Protein AF-A0A523RMI7-F1 (afdb_monomer_lite)

Radius of gyration: 10.19 Å; chains: 1; bounding box: 17×22×25 Å

Foldseek 3Di:
DDDCQDPHGHDDDDCDPPHNPVNVVVVVVVVVVPD

Secondary structure (DSSP, 8-state):
---S-BTTB----TTBTTB-HHHHHHHHHHHHHH-

Sequence (35 aa):
MKKLFGTDGIRGIANREPITAEVIFHIGRAGAYLF

Structure (mmCIF, N/CA/C/O backbone):
data_AF-A0A523RMI7-F1
#
_entry.id   AF-A0A523RMI7-F1
#
loop_
_atom_site.group_PDB
_atom_site.id
_atom_site.type_symbol
_atom_site.label_atom_id
_atom_site.label_alt_id
_atom_site.label_comp_id
_atom_site.label_asym_id
_atom_site.label_entity_id
_atom_site.label_seq_id
_atom_site.pdbx_PDB_ins_code
_atom_site.Cartn_x
_atom_site.Cartn_y
_atom_site.Cartn_z
_atom_site.occupancy
_atom_site.B_iso_or_equiv
_atom_site.auth_seq_id
_atom_site.auth_comp_id
_atom_site.auth_asym_id
_atom_site.auth_atom_id
_atom_site.pdbx_PDB_model_num
ATOM 1 N N . MET A 1 1 ? -7.471 16.617 -1.907 1.00 48.94 1 MET A N 1
ATOM 2 C CA . MET A 1 1 ? -7.265 15.309 -2.568 1.00 48.94 1 MET A CA 1
ATOM 3 C C . MET A 1 1 ? -6.563 14.398 -1.572 1.00 48.94 1 MET A C 1
ATOM 5 O O . MET A 1 1 ? -5.456 14.735 -1.171 1.00 48.94 1 MET A O 1
ATOM 9 N N . LYS A 1 2 ? -7.196 13.323 -1.082 1.00 68.56 2 LYS A N 1
ATOM 10 C CA . LYS A 1 2 ? -6.492 12.381 -0.195 1.00 68.56 2 LYS A CA 1
ATOM 11 C C . LYS A 1 2 ? -5.449 11.638 -1.036 1.00 68.56 2 LYS A C 1
ATOM 13 O O . LYS A 1 2 ? -5.807 10.999 -2.020 1.00 68.56 2 LYS A O 1
ATOM 18 N N . LYS A 1 3 ? -4.165 11.785 -0.700 1.00 80.62 3 LYS A N 1
ATOM 19 C CA . LYS A 1 3 ? -3.082 11.009 -1.317 1.00 80.62 3 LYS A CA 1
ATOM 20 C C . LYS A 1 3 ? -3.189 9.571 -0.811 1.00 80.62 3 LYS A C 1
ATOM 22 O O . LYS A 1 3 ? -3.206 9.365 0.397 1.00 80.62 3 LYS A O 1
ATOM 27 N N . LEU A 1 4 ? -3.275 8.609 -1.730 1.00 90.81 4 LEU A N 1
ATOM 28 C CA . LEU A 1 4 ? -3.271 7.183 -1.393 1.00 90.81 4 LEU A CA 1
ATOM 29 C C . LEU A 1 4 ? -1.897 6.759 -0.841 1.00 90.81 4 LEU A C 1
ATOM 31 O O . LEU A 1 4 ? -1.830 6.045 0.152 1.00 90.81 4 LEU A O 1
ATOM 35 N N . PHE A 1 5 ? -0.816 7.269 -1.439 1.00 94.75 5 PHE A N 1
ATOM 36 C CA . PHE A 1 5 ? 0.568 7.018 -1.029 1.00 94.75 5 PHE A CA 1
ATOM 37 C C . PHE A 1 5 ? 1.071 8.069 -0.026 1.00 94.75 5 PHE A C 1
ATOM 39 O O . PHE A 1 5 ? 0.977 9.275 -0.277 1.00 94.75 5 PHE A O 1
ATOM 46 N N . GLY A 1 6 ? 1.629 7.597 1.090 1.00 93.12 6 GLY A N 1
ATOM 47 C CA . GLY A 1 6 ? 2.373 8.387 2.072 1.00 93.12 6 GLY A CA 1
ATOM 48 C C . GLY A 1 6 ? 3.884 8.363 1.815 1.00 93.12 6 GLY A C 1
ATOM 49 O O . GLY A 1 6 ? 4.327 8.108 0.700 1.00 93.12 6 GLY A O 1
ATOM 50 N N . THR A 1 7 ? 4.678 8.627 2.858 1.00 94.44 7 THR A N 1
ATOM 51 C CA . THR A 1 7 ? 6.153 8.636 2.781 1.00 94.44 7 THR A CA 1
ATOM 52 C C . THR A 1 7 ? 6.734 7.280 2.390 1.00 94.44 7 THR A C 1
ATOM 54 O O . THR A 1 7 ? 7.708 7.232 1.651 1.00 94.44 7 THR A O 1
ATOM 57 N N . ASP A 1 8 ? 6.133 6.194 2.876 1.00 93.12 8 ASP A N 1
ATOM 58 C CA . ASP A 1 8 ? 6.583 4.831 2.601 1.00 93.12 8 ASP A CA 1
ATOM 59 C C . ASP A 1 8 ? 5.395 3.947 2.216 1.00 93.12 8 ASP A C 1
ATOM 61 O O . ASP A 1 8 ? 4.857 3.173 3.016 1.00 93.12 8 ASP A O 1
ATOM 65 N N . GLY A 1 9 ? 4.923 4.167 0.990 1.00 94.38 9 GLY A N 1
ATOM 66 C CA . GLY A 1 9 ? 3.837 3.404 0.396 1.00 94.38 9 GLY A CA 1
ATOM 67 C C . GLY A 1 9 ? 2.467 3.711 0.999 1.00 94.38 9 GLY A C 1
ATOM 68 O O . GLY A 1 9 ? 2.160 4.839 1.391 1.00 94.38 9 GLY A O 1
ATOM 69 N N . ILE A 1 10 ? 1.618 2.689 1.032 1.00 95.69 10 ILE A N 1
ATOM 70 C CA . ILE A 1 10 ? 0.235 2.769 1.504 1.00 95.69 10 ILE A CA 1
ATOM 71 C C . ILE A 1 10 ? 0.155 1.948 2.777 1.00 95.69 10 ILE A C 1
ATOM 73 O O . ILE A 1 10 ? 0.520 0.774 2.790 1.00 95.69 10 ILE A O 1
ATOM 77 N N . ARG A 1 11 ? -0.303 2.574 3.860 1.00 95.25 11 ARG A N 1
ATOM 78 C CA . ARG A 1 11 ? -0.339 1.968 5.192 1.00 95.25 11 ARG A CA 1
ATOM 79 C C . ARG A 1 11 ? -1.716 2.157 5.818 1.00 95.25 11 ARG A C 1
ATOM 81 O O . ARG A 1 11 ? -2.397 3.143 5.546 1.00 95.25 11 ARG A O 1
ATOM 88 N N . GLY A 1 12 ? -2.112 1.223 6.674 1.00 94.19 12 GLY A N 1
ATOM 89 C CA . GLY A 1 12 ? -3.398 1.245 7.362 1.00 94.19 12 GLY A CA 1
ATOM 90 C C . GLY A 1 12 ? -3.661 -0.054 8.115 1.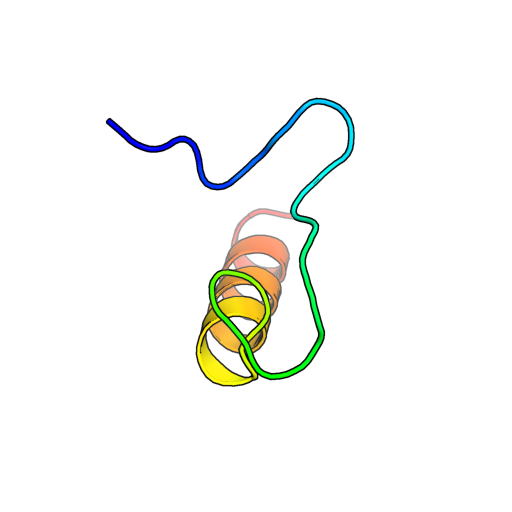00 94.19 12 GLY A C 1
ATOM 91 O O . GLY A 1 12 ? -2.859 -0.986 8.070 1.00 94.19 12 GLY A O 1
ATOM 92 N N . ILE A 1 13 ? -4.789 -0.103 8.818 1.00 97.75 13 ILE A N 1
ATOM 93 C CA . ILE A 1 13 ? -5.249 -1.320 9.494 1.00 97.75 13 ILE A CA 1
ATOM 94 C C . ILE A 1 13 ? -5.769 -2.284 8.428 1.00 97.75 13 ILE A C 1
ATOM 96 O O . ILE A 1 13 ? -6.551 -1.880 7.571 1.00 97.75 13 ILE A O 1
ATOM 100 N N . ALA A 1 14 ? -5.362 -3.551 8.495 1.00 97.62 14 ALA A N 1
ATOM 101 C CA . ALA A 1 14 ? -5.848 -4.570 7.573 1.00 97.62 14 ALA A CA 1
ATOM 102 C C . ALA A 1 14 ? -7.385 -4.648 7.577 1.00 97.62 14 ALA A C 1
ATOM 104 O O . ALA A 1 14 ? -8.025 -4.581 8.628 1.00 97.62 14 ALA A O 1
ATOM 105 N N . ASN A 1 15 ? -7.963 -4.803 6.388 1.00 97.31 15 ASN A N 1
ATOM 106 C CA . ASN A 1 15 ? -9.405 -4.829 6.148 1.00 97.31 15 ASN A CA 1
ATOM 107 C C . ASN A 1 15 ? -10.145 -3.533 6.543 1.00 97.31 15 ASN A C 1
ATOM 109 O O . ASN A 1 15 ? -11.341 -3.549 6.831 1.00 97.31 15 ASN A O 1
ATOM 113 N N . ARG A 1 16 ? -9.438 -2.397 6.566 1.00 97.31 16 ARG A N 1
ATOM 114 C CA . ARG A 1 16 ? -10.008 -1.051 6.708 1.00 97.31 16 ARG A CA 1
ATOM 115 C C . ARG A 1 16 ? -9.374 -0.131 5.684 1.00 97.31 16 ARG A C 1
ATOM 117 O O . ARG A 1 16 ? -8.204 -0.297 5.363 1.00 97.31 16 ARG A O 1
ATOM 124 N N . GLU A 1 17 ? -10.110 0.869 5.213 1.00 94.62 17 GLU A N 1
ATOM 125 C CA . GLU A 1 17 ? -9.550 1.886 4.318 1.00 94.62 17 GLU A CA 1
ATOM 126 C C . GLU A 1 17 ? -8.253 2.506 4.890 1.00 94.62 17 GLU A C 1
ATOM 128 O O . GLU A 1 17 ? -8.243 2.908 6.060 1.00 94.62 17 GLU A O 1
ATOM 133 N N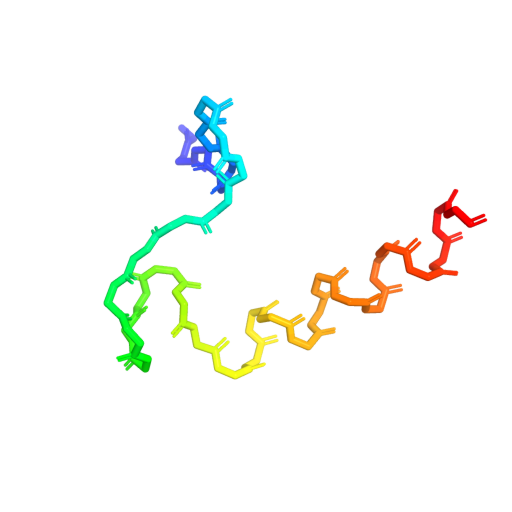 . PRO A 1 18 ? -7.160 2.597 4.099 1.00 94.75 18 PRO A N 1
ATOM 134 C CA . PRO A 1 18 ? -7.044 2.240 2.673 1.00 94.75 18 PRO A CA 1
ATOM 135 C C . PRO A 1 18 ? -6.613 0.780 2.375 1.00 94.75 18 PRO A C 1
ATOM 137 O O . PRO A 1 18 ? -6.468 0.421 1.214 1.00 94.75 18 PRO A O 1
ATOM 140 N N . ILE A 1 19 ? -6.378 -0.074 3.376 1.00 96.88 19 ILE A N 1
ATOM 141 C 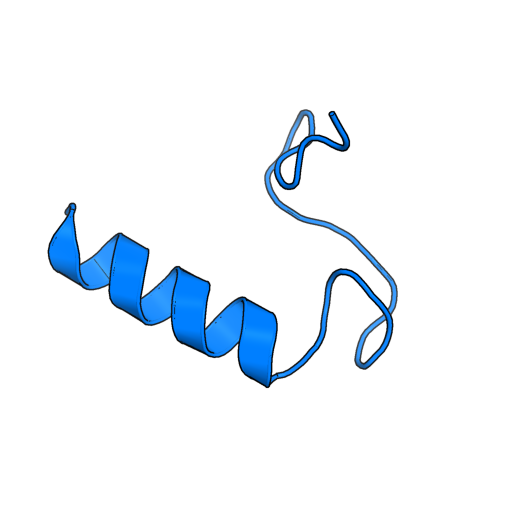CA . ILE A 1 19 ? -5.909 -1.465 3.217 1.00 96.88 19 IL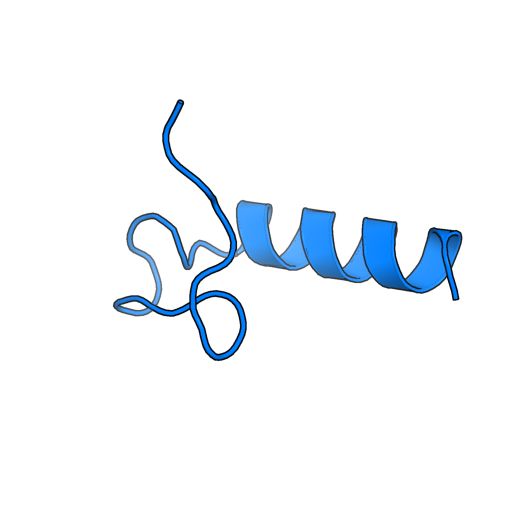E A CA 1
ATOM 142 C C . ILE A 1 19 ? -7.097 -2.440 3.165 1.00 96.88 19 ILE A C 1
ATOM 144 O O . ILE A 1 19 ? -7.352 -3.209 4.095 1.00 96.88 19 ILE A O 1
ATOM 148 N N . THR A 1 20 ? -7.832 -2.422 2.053 1.00 97.88 20 THR A N 1
ATOM 149 C CA . THR A 1 20 ? -8.830 -3.452 1.716 1.00 97.88 20 THR A CA 1
ATOM 150 C C . THR A 1 20 ? -8.289 -4.390 0.636 1.00 97.88 20 THR A C 1
ATOM 152 O O . THR A 1 20 ? -7.387 -4.026 -0.120 1.00 97.88 20 THR A O 1
ATOM 155 N N . ALA A 1 21 ? -8.834 -5.607 0.544 1.00 98.38 21 ALA A N 1
ATOM 156 C CA . ALA A 1 21 ? -8.414 -6.575 -0.474 1.00 98.38 21 ALA A CA 1
ATOM 157 C C . ALA A 1 21 ? -8.587 -6.030 -1.904 1.00 98.38 21 ALA A C 1
ATOM 159 O O . ALA A 1 21 ? -7.708 -6.207 -2.744 1.00 98.38 21 ALA A O 1
ATOM 160 N N . GLU A 1 22 ? -9.684 -5.316 -2.156 1.00 98.50 22 GLU A N 1
ATOM 161 C CA . GLU A 1 22 ? -9.978 -4.678 -3.442 1.00 98.50 22 GLU A CA 1
ATOM 162 C C . GLU A 1 22 ? -8.943 -3.605 -3.806 1.00 98.50 22 GLU A C 1
ATOM 164 O O . GLU A 1 22 ? -8.385 -3.633 -4.905 1.00 98.50 22 GLU A O 1
ATOM 169 N N . VAL A 1 23 ? -8.617 -2.703 -2.869 1.00 97.12 23 VAL A N 1
ATOM 170 C CA . VAL A 1 23 ? -7.615 -1.651 -3.105 1.00 97.12 23 VAL A CA 1
ATOM 171 C C . VAL A 1 23 ? -6.262 -2.275 -3.430 1.00 97.12 23 VAL A C 1
ATOM 173 O O . VAL A 1 23 ? -5.644 -1.915 -4.430 1.00 97.12 23 VAL A O 1
ATOM 176 N N . ILE A 1 24 ? -5.811 -3.250 -2.638 1.00 97.12 24 ILE A N 1
ATOM 177 C CA . ILE A 1 24 ? -4.508 -3.886 -2.864 1.00 97.12 24 ILE A CA 1
ATOM 178 C C . ILE A 1 24 ? -4.484 -4.682 -4.177 1.00 97.12 24 ILE A C 1
ATOM 180 O O . ILE A 1 24 ? -3.481 -4.637 -4.889 1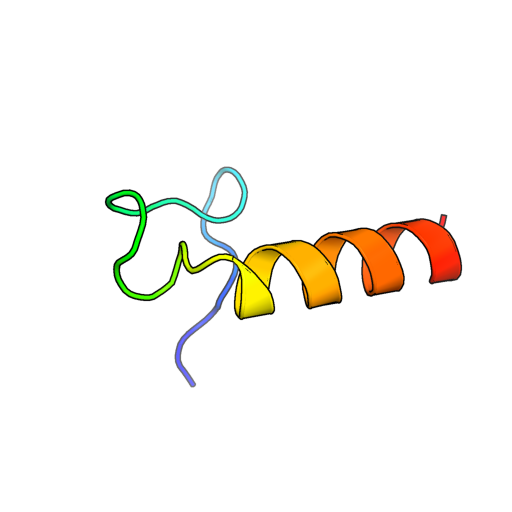.00 97.12 24 ILE A O 1
ATOM 184 N N . PHE A 1 25 ? -5.584 -5.337 -4.559 1.00 98.25 25 PHE A N 1
ATOM 185 C CA . PHE A 1 25 ? -5.696 -6.012 -5.854 1.00 98.25 25 PHE A CA 1
ATOM 186 C C . PHE A 1 25 ? -5.518 -5.041 -7.030 1.00 98.25 25 PHE A C 1
ATOM 188 O O . PHE A 1 25 ? -4.732 -5.306 -7.945 1.00 98.25 25 PHE A O 1
ATOM 195 N N . HIS A 1 26 ? -6.199 -3.893 -6.999 1.00 97.88 26 HIS A N 1
ATOM 196 C CA . HIS A 1 26 ? -6.051 -2.869 -8.035 1.00 97.88 26 HIS A CA 1
ATOM 197 C C . HIS A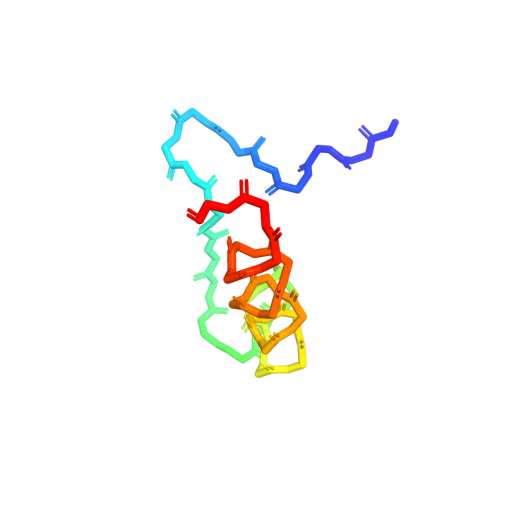 1 26 ? -4.631 -2.305 -8.101 1.00 97.88 26 HIS A C 1
ATOM 199 O O . HIS A 1 26 ? -4.125 -2.060 -9.196 1.00 97.88 26 HIS A O 1
ATOM 205 N N . ILE A 1 27 ? -3.965 -2.158 -6.958 1.00 97.12 27 ILE A N 1
ATOM 206 C CA . ILE A 1 27 ? -2.580 -1.687 -6.900 1.00 97.12 27 ILE A CA 1
ATOM 207 C C . ILE A 1 27 ? -1.612 -2.707 -7.480 1.00 97.12 27 ILE A C 1
ATOM 209 O O . ILE A 1 27 ? -0.760 -2.327 -8.276 1.00 97.12 27 ILE A O 1
ATOM 213 N N . GLY A 1 28 ? -1.759 -3.989 -7.141 1.00 97.88 28 GLY A N 1
ATOM 214 C CA . GLY A 1 28 ? -0.941 -5.054 -7.722 1.00 97.88 28 GLY A CA 1
ATOM 215 C C . GLY A 1 28 ? -1.087 -5.108 -9.243 1.00 97.88 28 GLY A C 1
ATOM 216 O O . GLY A 1 28 ? -0.092 -5.142 -9.961 1.00 97.88 28 GLY A O 1
ATOM 217 N N . ARG A 1 29 ? -2.326 -5.010 -9.745 1.00 98.56 29 ARG A N 1
ATOM 218 C CA . ARG A 1 29 ? -2.599 -4.909 -11.185 1.00 98.56 29 ARG A CA 1
ATOM 219 C C . ARG A 1 29 ? -1.957 -3.684 -11.834 1.00 98.56 29 ARG A C 1
ATOM 221 O O . ARG A 1 29 ? -1.400 -3.808 -12.917 1.00 98.56 29 ARG A O 1
ATOM 228 N N . ALA A 1 30 ? -2.069 -2.513 -11.210 1.00 97.56 30 ALA A N 1
ATOM 229 C CA . ALA A 1 30 ? -1.479 -1.284 -11.732 1.00 97.56 30 ALA A CA 1
ATOM 230 C C . ALA A 1 30 ? 0.055 -1.353 -11.739 1.00 97.56 30 ALA A C 1
ATOM 232 O O . ALA A 1 30 ? 0.674 -0.939 -12.713 1.00 97.56 30 ALA A O 1
ATOM 233 N N . GLY A 1 31 ? 0.654 -1.925 -10.690 1.00 97.38 31 GLY A N 1
ATOM 234 C CA . GLY A 1 31 ? 2.090 -2.174 -10.609 1.00 97.38 31 GLY A CA 1
ATOM 235 C C . GLY A 1 31 ? 2.568 -3.093 -11.730 1.00 97.38 31 GLY A C 1
ATOM 236 O O . GLY A 1 31 ? 3.457 -2.708 -12.471 1.00 97.38 31 GLY A O 1
ATOM 237 N N . ALA A 1 32 ? 1.917 -4.243 -11.924 1.00 98.44 32 ALA A N 1
ATOM 238 C CA . ALA A 1 32 ? 2.264 -5.186 -12.993 1.00 98.44 32 ALA A CA 1
ATOM 239 C C . ALA A 1 32 ? 2.027 -4.646 -14.416 1.00 98.44 32 ALA A C 1
ATOM 241 O O . ALA A 1 32 ? 2.562 -5.183 -15.377 1.00 98.44 32 ALA A O 1
ATOM 242 N N . TYR A 1 33 ? 1.172 -3.633 -14.573 1.00 98.12 33 TYR A N 1
ATOM 243 C CA . TYR A 1 33 ? 0.975 -2.959 -15.857 1.00 98.12 33 TYR A CA 1
ATOM 244 C C . TYR A 1 33 ? 2.059 -1.910 -16.138 1.00 98.12 33 TYR A C 1
ATOM 246 O O . TYR A 1 33 ? 2.397 -1.673 -17.295 1.00 98.12 33 TYR A O 1
ATOM 254 N N . LEU A 1 34 ? 2.557 -1.241 -15.096 1.00 97.69 34 LEU A N 1
ATOM 255 C CA . LEU A 1 34 ? 3.478 -0.113 -15.228 1.00 97.69 34 LEU A CA 1
ATOM 256 C C . LEU A 1 34 ? 4.958 -0.526 -15.216 1.00 97.69 34 LEU A C 1
ATOM 258 O O . LEU A 1 34 ? 5.777 0.192 -15.790 1.00 97.69 34 LEU A O 1
ATOM 262 N N . PHE A 1 35 ? 5.289 -1.630 -14.544 1.00 94.31 35 PHE A N 1
ATOM 263 C CA . PHE A 1 35 ? 6.646 -2.149 -14.356 1.00 94.31 35 PHE A CA 1
ATOM 264 C C . PHE A 1 35 ? 6.800 -3.517 -15.016 1.00 94.31 35 PHE A C 1
ATOM 266 O O . PHE A 1 35 ? 7.875 -3.744 -15.612 1.00 94.31 35 PHE A O 1
#

pLDDT: mean 93.78, std 9.5, range [48.94, 98.56]